Protein AF-A0A1Y3SCL6-F1 (afdb_monomer)

pLDDT: mean 84.51, std 17.5, range [39.16, 98.56]

Radius of gyration: 16.39 Å; Cα contacts (8 Å, |Δi|>4): 172; chains: 1; bounding box: 39×43×46 Å

Structure (mmCIF, N/CA/C/O backbone):
data_AF-A0A1Y3SCL6-F1
#
_entry.id   AF-A0A1Y3SCL6-F1
#
loop_
_atom_site.group_PDB
_atom_site.id
_atom_site.type_symbol
_atom_site.label_atom_id
_atom_site.label_alt_id
_atom_site.label_comp_id
_atom_site.label_asym_id
_atom_site.label_entity_id
_atom_site.label_seq_id
_atom_site.pdbx_PDB_ins_code
_atom_site.Cartn_x
_atom_site.Cartn_y
_atom_site.Cartn_z
_atom_site.occupancy
_atom_site.B_iso_or_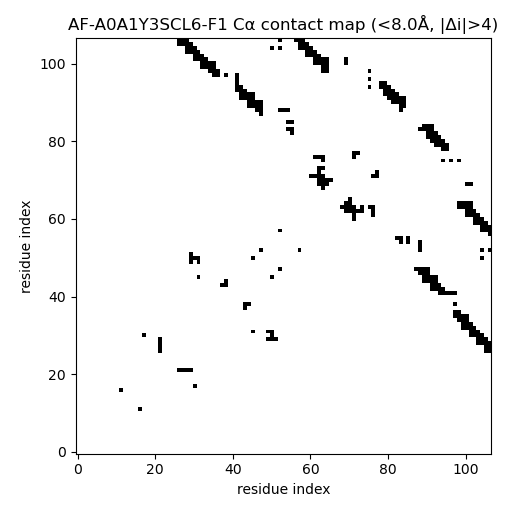equiv
_atom_site.auth_seq_id
_atom_site.auth_comp_id
_atom_site.aut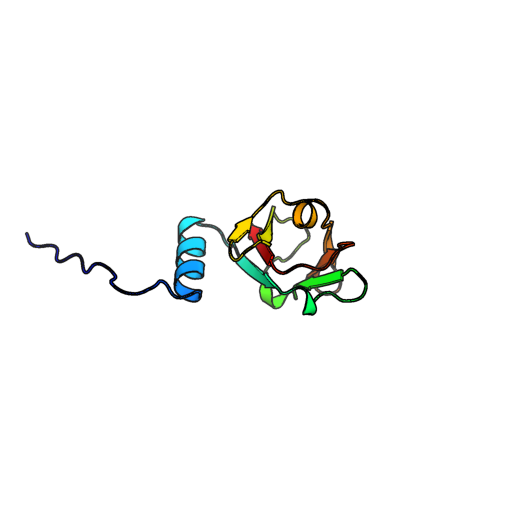h_asym_id
_atom_site.auth_atom_id
_atom_site.pdbx_PDB_model_num
ATOM 1 N N . MET A 1 1 ? -26.251 -30.000 -29.410 1.00 45.75 1 MET A N 1
ATOM 2 C CA . MET A 1 1 ? -25.114 -29.386 -28.698 1.00 45.75 1 MET A CA 1
ATOM 3 C C . MET A 1 1 ? -24.655 -28.225 -29.549 1.00 45.75 1 MET A C 1
ATOM 5 O O . MET A 1 1 ? -24.379 -28.468 -30.710 1.00 45.75 1 MET A O 1
ATOM 9 N N . ASN A 1 2 ? -24.686 -27.004 -29.025 1.00 39.16 2 ASN A N 1
ATOM 10 C CA . ASN A 1 2 ? -23.946 -25.863 -29.561 1.00 39.16 2 ASN A CA 1
ATOM 11 C C . ASN A 1 2 ? -23.826 -24.861 -28.411 1.00 39.16 2 ASN A C 1
ATOM 13 O O . ASN A 1 2 ? -24.757 -24.112 -28.131 1.00 39.16 2 ASN A O 1
ATOM 17 N N . GLU A 1 3 ? -22.708 -24.938 -27.697 1.00 46.09 3 GLU A N 1
ATOM 18 C CA . GLU A 1 3 ? -22.276 -23.911 -26.756 1.00 46.09 3 GLU A CA 1
ATOM 19 C C . GLU A 1 3 ? -21.632 -22.792 -27.578 1.00 46.09 3 GLU A C 1
ATOM 21 O O . GLU A 1 3 ? -20.510 -22.922 -28.064 1.00 46.09 3 GLU A O 1
ATOM 26 N N . THR A 1 4 ? -22.354 -21.693 -27.785 1.00 46.72 4 THR A N 1
ATOM 27 C CA . THR A 1 4 ? -21.747 -20.438 -28.234 1.00 46.72 4 THR A CA 1
ATOM 28 C C . THR A 1 4 ? -21.100 -19.785 -27.020 1.00 46.72 4 THR A C 1
ATOM 30 O O . THR A 1 4 ? -21.726 -18.990 -26.321 1.00 46.72 4 THR A O 1
ATOM 33 N N . GLY A 1 5 ? -19.859 -20.172 -26.727 1.00 45.53 5 GLY A N 1
ATOM 34 C CA . GLY A 1 5 ? -19.014 -19.422 -25.807 1.00 45.53 5 GLY A CA 1
ATOM 35 C C . GLY A 1 5 ? -18.691 -18.071 -26.436 1.00 45.53 5 GLY A C 1
ATOM 36 O O . GLY A 1 5 ? -17.831 -17.988 -27.311 1.00 45.53 5 GLY A O 1
ATOM 37 N N . GLU A 1 6 ? -19.406 -17.023 -26.032 1.00 50.03 6 GLU A N 1
ATOM 38 C CA . GLU A 1 6 ? -19.064 -15.652 -26.402 1.00 50.03 6 GLU A CA 1
ATOM 39 C C . GLU A 1 6 ? -17.731 -15.282 -25.740 1.00 50.03 6 GLU A C 1
ATOM 41 O O . GLU A 1 6 ? -17.648 -15.007 -24.543 1.00 50.03 6 GLU A O 1
ATOM 46 N N . GLY A 1 7 ? -16.653 -15.340 -26.520 1.00 49.09 7 GLY A N 1
ATOM 47 C CA . GLY A 1 7 ? -15.347 -14.846 -26.103 1.00 49.09 7 GLY A CA 1
ATOM 48 C C . GLY A 1 7 ? -15.369 -13.324 -25.948 1.00 49.09 7 GLY A C 1
ATOM 49 O O . GLY A 1 7 ? -15.840 -12.604 -26.828 1.00 49.09 7 GLY A O 1
ATOM 50 N N . TYR A 1 8 ? -14.837 -12.828 -24.830 1.00 54.91 8 TYR A N 1
ATOM 51 C CA . TYR A 1 8 ? -14.635 -11.399 -24.587 1.00 54.91 8 TYR A CA 1
ATOM 52 C C . TYR A 1 8 ? -13.612 -10.818 -25.587 1.00 54.91 8 TYR A C 1
ATOM 54 O O . TYR A 1 8 ? -12.446 -11.198 -25.562 1.00 54.91 8 TYR A O 1
ATOM 62 N N . ASN A 1 9 ? -14.033 -9.861 -26.425 1.00 55.41 9 ASN A N 1
ATOM 63 C CA . ASN A 1 9 ? -13.198 -9.165 -27.427 1.00 55.41 9 ASN A CA 1
ATOM 64 C C . ASN A 1 9 ? -12.815 -7.720 -27.023 1.00 55.41 9 ASN A C 1
ATOM 66 O O . ASN A 1 9 ? -12.481 -6.897 -27.875 1.00 55.41 9 ASN A O 1
ATOM 70 N N . GLY A 1 10 ? -12.890 -7.380 -25.733 1.00 56.44 10 GLY A N 1
ATOM 71 C CA . GLY A 1 10 ? -12.544 -6.052 -25.210 1.00 56.44 10 GLY A CA 1
ATOM 72 C C . GLY A 1 10 ? -11.242 -6.055 -24.408 1.00 56.44 10 GLY A C 1
ATOM 73 O O . GLY A 1 10 ? -10.890 -7.063 -23.801 1.00 56.44 10 GLY A O 1
ATOM 74 N N . ALA A 1 11 ? -10.540 -4.917 -24.364 1.00 57.56 11 ALA A N 1
ATOM 75 C CA . ALA A 1 11 ? -9.487 -4.709 -23.373 1.00 57.56 11 ALA A CA 1
ATOM 76 C C . ALA A 1 11 ? -10.112 -4.782 -21.972 1.00 57.56 11 ALA A C 1
ATOM 78 O O . ALA A 1 11 ? -11.108 -4.106 -21.710 1.00 57.56 11 ALA A O 1
ATOM 79 N N . PHE A 1 12 ? -9.548 -5.608 -21.089 1.00 57.00 12 PHE A N 1
ATOM 80 C CA . PHE A 1 12 ? -10.015 -5.699 -19.710 1.00 57.00 12 PHE A CA 1
ATOM 81 C C . PHE A 1 12 ? -9.942 -4.319 -19.055 1.00 57.00 12 PHE A C 1
ATOM 83 O O . PHE A 1 12 ? -8.884 -3.689 -19.012 1.00 57.00 12 PHE A O 1
ATOM 90 N N . THR A 1 13 ? -11.077 -3.837 -18.561 1.00 61.31 13 THR A N 1
ATOM 91 C CA . THR A 1 13 ? -11.109 -2.610 -17.765 1.00 61.31 13 THR A CA 1
ATOM 92 C C . THR A 1 13 ? -10.501 -2.882 -16.388 1.00 61.31 13 THR A C 1
ATOM 94 O O . THR A 1 13 ? -10.571 -4.007 -15.893 1.00 61.31 13 THR A O 1
ATOM 97 N N . GLY A 1 14 ? -9.927 -1.859 -15.744 1.00 61.19 14 GLY A N 1
ATOM 98 C CA . GLY A 1 14 ? -9.400 -1.974 -14.374 1.00 61.19 14 GLY A CA 1
ATOM 99 C C . GLY A 1 14 ? -10.370 -2.672 -13.402 1.00 61.19 14 GLY A C 1
ATOM 100 O O . GLY A 1 14 ? -9.976 -3.660 -12.790 1.00 61.19 14 GLY A O 1
ATOM 101 N N . PRO A 1 15 ? -11.663 -2.290 -13.364 1.00 67.69 15 PRO A N 1
ATOM 102 C CA . PRO A 1 15 ? -12.661 -2.958 -12.525 1.00 67.69 15 PRO A CA 1
ATOM 103 C C . PRO A 1 15 ? -12.880 -4.447 -12.837 1.00 67.69 15 PRO A C 1
ATOM 105 O O . PRO A 1 15 ? -13.116 -5.235 -11.927 1.00 67.69 15 PRO A O 1
ATOM 108 N N . GLN A 1 16 ? -12.786 -4.858 -14.108 1.00 65.31 16 GLN A N 1
ATOM 109 C CA . GLN A 1 16 ? -12.916 -6.269 -14.499 1.00 65.31 16 GLN A CA 1
ATOM 110 C C . GLN A 1 16 ? -11.698 -7.094 -14.074 1.00 65.31 16 GLN A C 1
ATOM 112 O O . GLN A 1 16 ? -11.841 -8.269 -13.741 1.00 65.31 16 GLN A O 1
ATOM 117 N N . ILE A 1 17 ? -10.509 -6.487 -14.064 1.00 61.84 17 ILE A N 1
ATOM 118 C CA . ILE A 1 17 ? -9.290 -7.111 -13.540 1.00 61.84 17 ILE A CA 1
ATOM 119 C C . ILE A 1 17 ? -9.404 -7.258 -12.020 1.00 61.84 17 ILE A C 1
ATOM 121 O O . ILE A 1 17 ? -9.131 -8.336 -11.498 1.00 61.84 17 ILE A O 1
ATOM 125 N N . ASP A 1 18 ? -9.878 -6.224 -11.324 1.00 61.28 18 ASP A N 1
ATOM 126 C CA . ASP A 1 18 ? -10.068 -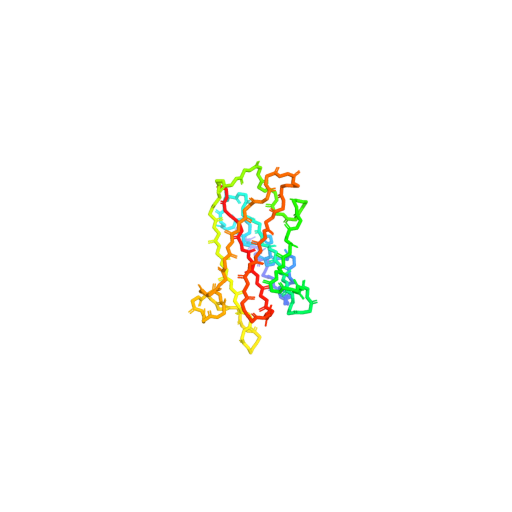6.247 -9.871 1.00 61.28 18 ASP A CA 1
ATOM 127 C C . ASP A 1 18 ? -11.117 -7.288 -9.444 1.00 61.28 18 ASP A C 1
ATOM 129 O O . ASP A 1 18 ? -10.885 -8.052 -8.506 1.00 61.28 18 ASP A O 1
ATOM 133 N N . GLU A 1 19 ? -12.240 -7.392 -10.167 1.00 63.44 19 GLU A N 1
ATOM 134 C CA . GLU A 1 19 ? -13.267 -8.414 -9.928 1.00 63.44 19 GLU A CA 1
ATOM 135 C C . GLU A 1 19 ? -12.745 -9.829 -10.221 1.00 63.44 19 GLU A C 1
ATOM 137 O O . GLU A 1 19 ? -12.993 -10.756 -9.446 1.00 63.44 19 GLU A O 1
ATOM 142 N N . ALA A 1 20 ? -12.003 -10.012 -11.317 1.00 61.94 20 ALA A N 1
ATOM 143 C CA . ALA A 1 20 ? -11.420 -11.302 -11.671 1.00 61.94 20 ALA A CA 1
ATOM 144 C C . ALA A 1 20 ? -10.356 -11.748 -10.658 1.00 61.94 20 ALA A C 1
ATOM 146 O O . ALA A 1 20 ? -10.331 -12.920 -10.287 1.00 61.94 20 ALA A O 1
ATOM 147 N N . ILE A 1 21 ? -9.525 -10.827 -10.160 1.00 59.91 21 ILE A N 1
ATOM 148 C CA . ILE A 1 21 ? -8.570 -11.094 -9.077 1.00 59.91 21 ILE A CA 1
ATOM 149 C C . ILE A 1 21 ? -9.322 -11.437 -7.786 1.00 59.91 21 ILE A C 1
ATOM 151 O O . ILE A 1 21 ? -9.007 -12.444 -7.157 1.00 59.91 21 ILE A O 1
ATOM 155 N N . GLY A 1 22 ? -10.351 -10.665 -7.423 1.00 57.94 22 GLY A N 1
ATOM 156 C CA . GLY A 1 22 ? -11.170 -10.927 -6.237 1.00 57.94 22 GLY A CA 1
ATOM 157 C C . GLY A 1 22 ? -11.841 -12.304 -6.270 1.00 57.94 22 GLY A C 1
ATOM 158 O O . GLY A 1 22 ? -11.809 -13.037 -5.285 1.00 57.94 22 GLY A O 1
ATOM 159 N N . LYS A 1 23 ? -12.381 -12.711 -7.427 1.00 57.41 23 LYS A N 1
ATOM 160 C CA . LYS A 1 23 ? -12.968 -14.049 -7.616 1.00 57.41 23 LYS A CA 1
ATOM 161 C C . LYS A 1 23 ? -11.920 -15.162 -7.646 1.00 57.41 23 LYS A C 1
ATOM 163 O O . LYS A 1 23 ? -12.165 -16.223 -7.081 1.00 57.41 23 LYS A O 1
ATOM 168 N N . ALA A 1 24 ? -10.769 -14.942 -8.284 1.00 57.78 24 ALA A N 1
ATOM 169 C CA . ALA A 1 24 ? -9.711 -15.948 -8.406 1.00 57.78 24 ALA A CA 1
ATOM 170 C C . ALA A 1 24 ? -8.983 -16.222 -7.080 1.00 57.78 24 ALA A C 1
ATOM 172 O O . ALA A 1 24 ? -8.524 -17.340 -6.861 1.00 57.78 24 ALA A O 1
ATOM 173 N N . LEU A 1 25 ? -8.887 -15.225 -6.194 1.00 59.19 25 LEU A N 1
ATOM 174 C CA . LEU A 1 25 ? -8.262 -15.381 -4.878 1.00 59.19 25 LEU A CA 1
ATOM 175 C C . LEU A 1 25 ? -9.203 -15.984 -3.824 1.00 59.19 25 LEU A C 1
ATOM 177 O O . LEU A 1 25 ? -8.728 -16.393 -2.769 1.00 59.19 25 LEU A O 1
ATOM 181 N N . GLY A 1 26 ? -10.513 -16.059 -4.090 1.00 52.66 26 GLY A N 1
ATOM 182 C CA . GLY A 1 26 ? -11.500 -16.721 -3.226 1.00 52.66 26 GLY A CA 1
ATOM 183 C C . GLY A 1 26 ? -11.656 -16.146 -1.809 1.00 52.66 26 GLY A C 1
ATOM 184 O O . GLY A 1 26 ? -12.452 -16.667 -1.033 1.00 52.66 26 GLY A O 1
ATOM 185 N N . SER A 1 27 ? -10.927 -15.089 -1.455 1.00 55.00 27 SER A N 1
ATOM 186 C CA . SER A 1 27 ? -10.895 -14.482 -0.125 1.00 55.00 27 SER A CA 1
ATOM 187 C C . SER A 1 27 ? -11.280 -13.010 -0.213 1.00 55.00 27 SER A C 1
ATOM 189 O O . SER A 1 27 ? -11.319 -12.437 -1.300 1.00 55.00 27 SER A O 1
ATOM 191 N N . GLY A 1 28 ? -11.566 -12.372 0.920 1.00 69.31 28 GLY A N 1
ATOM 192 C CA . GLY A 1 28 ? -11.845 -10.938 1.030 1.00 69.31 28 GLY A CA 1
ATOM 193 C C . GLY A 1 28 ? -10.661 -10.031 0.669 1.00 69.31 28 GLY A C 1
ATOM 194 O O . GLY A 1 28 ? -10.484 -8.989 1.298 1.00 69.31 28 GLY A O 1
ATOM 195 N N . ALA A 1 29 ? -9.845 -10.418 -0.315 1.00 82.81 29 ALA A N 1
ATOM 196 C CA . ALA A 1 29 ? -8.692 -9.683 -0.765 1.00 82.81 29 ALA A CA 1
ATOM 197 C C . ALA A 1 29 ? -9.106 -8.370 -1.425 1.00 82.81 29 ALA A C 1
ATOM 199 O O . ALA A 1 29 ? -9.977 -8.322 -2.296 1.00 82.81 29 ALA A O 1
ATOM 200 N N . ARG A 1 30 ? -8.465 -7.286 -0.998 1.00 88.19 30 ARG A N 1
ATOM 201 C CA . ARG A 1 30 ? -8.750 -5.929 -1.470 1.00 88.19 30 ARG A CA 1
ATOM 202 C C . ARG A 1 30 ? -7.458 -5.282 -1.910 1.00 88.19 30 ARG A C 1
ATOM 204 O O . ARG A 1 30 ? -6.501 -5.249 -1.144 1.00 88.19 30 ARG A O 1
ATOM 211 N N . THR A 1 31 ? -7.432 -4.771 -3.134 1.00 92.94 31 THR A N 1
ATOM 212 C CA . THR A 1 31 ? -6.271 -4.057 -3.665 1.00 92.94 31 THR A CA 1
ATOM 213 C C . THR A 1 31 ? -6.545 -2.565 -3.670 1.00 92.94 31 THR A C 1
ATOM 215 O O . THR A 1 31 ? -7.569 -2.121 -4.179 1.00 92.94 31 THR A O 1
ATOM 218 N N . VAL A 1 32 ? -5.610 -1.791 -3.127 1.00 95.12 32 VAL A N 1
ATOM 219 C CA . VAL A 1 32 ? 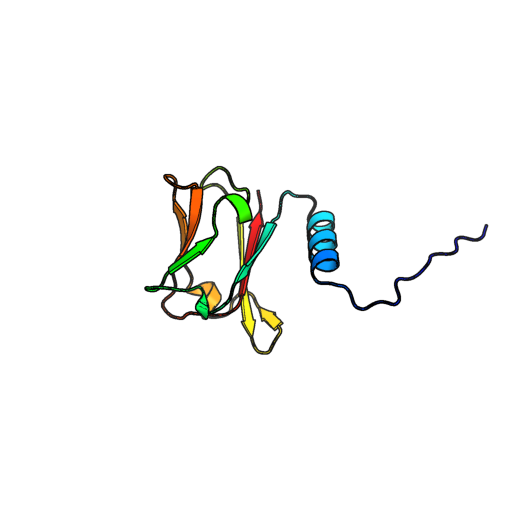-5.625 -0.331 -3.189 1.00 95.12 32 VAL A CA 1
ATOM 220 C C . VAL A 1 32 ? -4.405 0.126 -3.970 1.00 95.12 32 VAL A C 1
ATOM 222 O O . VAL A 1 32 ? -3.273 -0.177 -3.590 1.00 95.12 32 VAL A O 1
ATOM 225 N N . SER A 1 33 ? -4.643 0.847 -5.064 1.00 96.94 33 SER A N 1
ATOM 226 C CA . SER A 1 33 ? -3.590 1.515 -5.832 1.00 96.94 33 SER A CA 1
ATOM 227 C C . SER A 1 33 ? -3.303 2.897 -5.255 1.00 96.94 33 SER A C 1
ATOM 229 O O . SER A 1 33 ? -4.209 3.561 -4.751 1.00 96.94 33 SER A O 1
ATOM 231 N N . PHE A 1 34 ? -2.055 3.336 -5.355 1.00 97.19 34 PHE A N 1
ATOM 232 C CA . PHE A 1 34 ? -1.612 4.638 -4.881 1.00 97.19 34 PHE A CA 1
ATOM 233 C C . PHE A 1 34 ? -0.535 5.247 -5.780 1.00 97.19 34 PHE A C 1
ATOM 235 O O . PHE A 1 34 ? 0.140 4.548 -6.538 1.00 97.19 34 PHE A O 1
ATOM 242 N N . THR A 1 35 ? -0.357 6.560 -5.675 1.00 97.50 35 THR A N 1
ATOM 243 C CA . THR A 1 35 ? 0.674 7.322 -6.385 1.00 97.50 35 THR A CA 1
ATOM 244 C C . THR A 1 35 ? 1.679 7.928 -5.413 1.00 97.50 35 THR A C 1
ATOM 246 O O . THR A 1 35 ? 1.369 8.239 -4.265 1.00 97.50 35 THR A O 1
ATOM 249 N N . SER A 1 36 ? 2.888 8.173 -5.904 1.00 96.56 36 SER A N 1
ATOM 250 C CA . SER A 1 36 ? 3.977 8.886 -5.233 1.00 96.56 36 SER A CA 1
ATOM 251 C C . SER A 1 36 ? 3.535 10.234 -4.648 1.00 96.56 36 SER A C 1
ATOM 253 O O . SER A 1 36 ? 3.996 10.619 -3.578 1.00 96.56 36 SER A O 1
ATOM 255 N N . SER A 1 37 ? 2.582 10.920 -5.284 1.00 96.31 37 SER A N 1
ATOM 256 C CA . SER A 1 37 ? 2.012 12.188 -4.805 1.00 96.31 37 SER A CA 1
ATOM 257 C C . SER A 1 37 ? 1.128 12.078 -3.555 1.00 96.31 37 SER A C 1
ATOM 259 O O . SER A 1 37 ? 0.854 13.096 -2.926 1.00 96.31 37 SER A O 1
ATOM 261 N N . GLN A 1 38 ? 0.662 10.879 -3.194 1.00 97.38 38 GLN A N 1
ATOM 262 C CA . GLN A 1 38 ? -0.144 10.653 -1.988 1.00 97.38 38 GLN A CA 1
ATOM 263 C C . GLN A 1 38 ? 0.714 10.449 -0.731 1.00 97.38 38 GLN A C 1
ATOM 265 O O . GLN A 1 38 ? 0.181 10.447 0.379 1.00 97.38 38 GLN A O 1
ATOM 270 N N . TRP A 1 39 ? 2.029 10.280 -0.888 1.00 97.69 39 TRP A N 1
ATOM 271 C CA . TRP A 1 39 ? 2.961 10.212 0.231 1.00 97.69 39 TRP A CA 1
ATOM 272 C C . TRP A 1 39 ? 3.206 11.614 0.797 1.00 97.69 39 TRP A C 1
ATOM 274 O O . TRP A 1 39 ? 3.419 12.573 0.058 1.00 97.69 39 TRP A O 1
ATOM 284 N N . SER A 1 40 ? 3.229 11.731 2.121 1.00 97.31 40 SER A N 1
ATOM 285 C CA . SER A 1 40 ? 3.525 12.972 2.832 1.00 97.31 40 SER A CA 1
ATOM 286 C C . SER A 1 40 ? 4.320 12.672 4.097 1.00 97.31 40 SER A C 1
ATOM 288 O O . SER A 1 40 ? 3.936 11.817 4.892 1.00 97.31 40 SER A O 1
ATOM 290 N N . GLY A 1 41 ? 5.447 13.365 4.288 1.00 95.69 41 GLY A N 1
ATOM 291 C CA . GLY A 1 41 ? 6.297 13.187 5.471 1.00 95.69 41 GLY A CA 1
ATOM 292 C C . GLY A 1 41 ? 6.832 11.760 5.651 1.00 95.69 41 GLY A C 1
ATOM 293 O O . GLY A 1 41 ? 6.960 11.307 6.783 1.00 95.69 41 GLY A O 1
ATOM 294 N N . GLY A 1 42 ? 7.087 11.038 4.552 1.00 95.69 42 GLY A N 1
ATOM 295 C CA . GLY A 1 42 ? 7.547 9.641 4.583 1.00 95.69 42 GLY A CA 1
ATOM 296 C C . GLY A 1 42 ? 6.446 8.610 4.858 1.00 95.69 42 GLY A C 1
ATOM 297 O O . GLY A 1 42 ? 6.750 7.434 5.051 1.00 95.69 42 GLY A O 1
ATOM 298 N N . ALA A 1 43 ? 5.175 9.023 4.870 1.00 97.94 43 ALA A N 1
ATOM 299 C CA . ALA A 1 43 ? 4.045 8.140 5.127 1.00 97.94 43 ALA A CA 1
ATOM 300 C C . ALA A 1 43 ? 2.939 8.269 4.072 1.00 97.94 43 ALA A C 1
ATOM 302 O O . ALA A 1 43 ? 2.708 9.341 3.513 1.00 97.94 43 ALA A O 1
ATOM 303 N N . LEU A 1 44 ? 2.207 7.182 3.852 1.00 98.38 44 LEU A N 1
ATOM 304 C CA . LEU A 1 44 ? 0.968 7.146 3.083 1.00 98.38 44 LEU A CA 1
ATOM 305 C C . LEU A 1 44 ? -0.104 6.436 3.911 1.00 98.38 44 LEU A C 1
ATOM 307 O O . LEU A 1 44 ? 0.153 5.389 4.499 1.00 98.38 44 LEU A O 1
ATOM 311 N N . ARG A 1 45 ? -1.313 7.000 3.966 1.00 98.19 45 ARG A N 1
ATOM 312 C CA . ARG A 1 45 ? -2.443 6.418 4.704 1.00 98.19 45 ARG A CA 1
ATOM 313 C C . ARG A 1 45 ? -3.448 5.781 3.754 1.00 98.19 45 ARG A C 1
ATOM 315 O O . ARG A 1 45 ? -4.032 6.464 2.916 1.00 98.19 45 ARG A O 1
ATOM 322 N N . ILE A 1 46 ? -3.683 4.487 3.929 1.00 97.50 46 ILE A N 1
ATOM 323 C CA . ILE A 1 46 ? -4.786 3.758 3.311 1.00 97.50 46 ILE A CA 1
ATOM 324 C C . ILE A 1 46 ? -5.943 3.765 4.305 1.00 97.50 46 ILE A C 1
ATOM 326 O O . ILE A 1 46 ? -5.873 3.121 5.348 1.00 97.50 46 ILE A O 1
ATOM 330 N N . GLN A 1 47 ? -6.996 4.516 3.987 1.00 95.62 47 GLN A N 1
ATOM 331 C CA . GLN A 1 47 ? -8.133 4.682 4.892 1.00 95.62 47 GLN A CA 1
ATOM 332 C C . GLN A 1 47 ? -8.866 3.360 5.147 1.00 95.62 47 GLN A C 1
ATOM 334 O O . GLN A 1 47 ? -9.036 2.574 4.209 1.00 95.62 47 GLN A O 1
ATOM 339 N N . ALA A 1 48 ? -9.388 3.172 6.364 1.00 93.38 48 ALA A N 1
ATOM 340 C CA . ALA A 1 48 ? -10.164 1.988 6.771 1.00 93.38 48 ALA A CA 1
ATOM 341 C C . ALA A 1 48 ? -11.230 1.558 5.740 1.00 93.38 48 ALA A C 1
ATOM 343 O O . ALA A 1 48 ? -11.367 0.379 5.395 1.00 93.38 48 ALA A O 1
ATOM 344 N N . ALA A 1 49 ? -1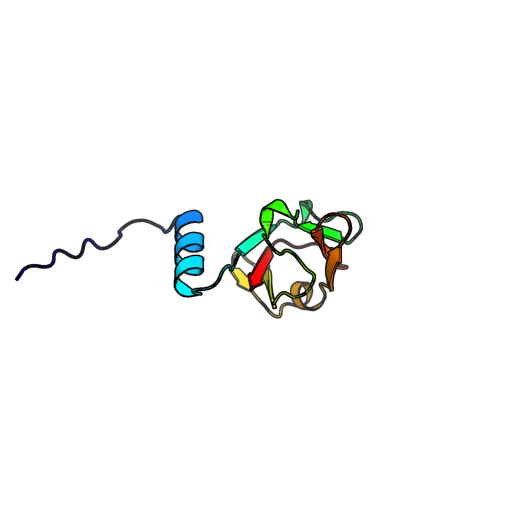1.939 2.542 5.174 1.00 90.25 49 ALA A N 1
ATOM 345 C CA . ALA A 1 49 ? -12.986 2.341 4.170 1.00 90.25 49 ALA A CA 1
ATOM 346 C C . ALA A 1 49 ? -12.497 1.664 2.871 1.00 90.25 49 ALA A C 1
ATOM 348 O O . ALA A 1 49 ? -13.300 1.074 2.149 1.00 90.25 49 ALA A O 1
ATOM 349 N N . ASN A 1 50 ? -11.193 1.718 2.583 1.00 88.81 50 ASN A N 1
ATOM 350 C CA . ASN A 1 50 ? -10.614 1.266 1.319 1.00 88.81 50 ASN A CA 1
ATOM 351 C C . ASN A 1 50 ? -10.015 -0.146 1.395 1.00 88.81 50 ASN A C 1
ATOM 353 O O . ASN A 1 50 ? -9.862 -0.785 0.356 1.00 88.81 50 ASN A O 1
ATOM 357 N N . HIS A 1 51 ? -9.697 -0.656 2.590 1.00 89.50 51 HIS A N 1
ATOM 358 C CA . HIS A 1 51 ? -9.043 -1.963 2.742 1.00 89.50 51 HIS A CA 1
ATOM 359 C C . HIS A 1 51 ? -9.857 -3.002 3.519 1.00 89.50 51 HIS A C 1
ATOM 361 O O . HIS A 1 51 ? -9.569 -4.187 3.397 1.00 89.50 51 HIS A O 1
ATOM 367 N N . GLY A 1 52 ? -10.881 -2.603 4.283 1.00 85.56 52 GLY A N 1
ATOM 368 C CA . GLY A 1 52 ? -11.834 -3.532 4.908 1.00 85.56 52 GLY A CA 1
ATOM 369 C C . GLY A 1 52 ? -11.262 -4.465 5.985 1.00 85.56 52 GLY A C 1
ATOM 370 O O . GLY A 1 52 ? -11.935 -5.423 6.356 1.00 85.56 52 GLY A O 1
ATOM 371 N N . MET A 1 53 ? -10.048 -4.205 6.479 1.00 88.19 53 MET A N 1
ATOM 372 C CA . MET A 1 53 ? -9.457 -4.949 7.602 1.00 88.19 53 MET A CA 1
ATOM 373 C C . MET A 1 53 ? -10.006 -4.389 8.916 1.00 88.19 53 MET A C 1
ATOM 375 O O . MET A 1 53 ? -10.204 -3.182 9.030 1.00 88.19 53 MET A O 1
ATOM 379 N N . GLN A 1 54 ? -10.263 -5.262 9.892 1.00 88.12 54 GLN A N 1
ATOM 380 C CA . GLN A 1 54 ? -10.864 -4.892 11.184 1.00 88.12 54 GLN A CA 1
ATOM 381 C C . GLN A 1 54 ? -9.863 -4.913 12.350 1.00 88.12 54 GLN A C 1
ATOM 383 O O . GLN A 1 54 ? -10.172 -4.434 13.440 1.00 88.12 54 GLN A O 1
ATOM 388 N N . SER A 1 55 ? -8.676 -5.477 12.131 1.00 91.12 55 SER A N 1
ATOM 389 C CA . SER A 1 55 ? -7.587 -5.573 13.100 1.00 91.12 55 SER A CA 1
ATOM 390 C C . SER A 1 55 ? -6.234 -5.512 12.387 1.00 91.12 55 SER A C 1
ATOM 392 O O . SER A 1 55 ? -6.166 -5.447 11.160 1.00 91.12 55 SER A O 1
ATOM 394 N N . ASP A 1 56 ? -5.155 -5.565 13.165 1.00 91.62 56 ASP A N 1
ATOM 395 C CA . ASP A 1 56 ? -3.768 -5.669 12.698 1.00 91.62 56 ASP A CA 1
ATOM 396 C C . ASP A 1 56 ? -3.386 -7.074 12.195 1.00 91.62 56 ASP A C 1
ATOM 398 O O . ASP A 1 56 ? -2.269 -7.296 11.730 1.00 91.62 56 ASP A O 1
ATOM 402 N N . THR A 1 57 ? -4.311 -8.031 12.271 1.00 91.75 57 THR A N 1
ATOM 403 C CA . THR A 1 57 ? -4.097 -9.406 11.825 1.00 91.75 57 THR A CA 1
ATOM 404 C C . THR A 1 57 ? -4.539 -9.540 10.371 1.00 91.75 57 THR A C 1
ATOM 406 O O . THR A 1 57 ? -5.673 -9.918 10.090 1.00 91.75 57 THR A O 1
ATOM 409 N N . PHE A 1 58 ? -3.642 -9.214 9.441 1.00 91.19 58 PHE A N 1
ATOM 410 C CA . PHE A 1 58 ? -3.869 -9.390 8.007 1.00 91.19 58 PHE A CA 1
ATOM 411 C C . PHE A 1 58 ? -2.583 -9.752 7.263 1.00 91.19 58 PHE A C 1
ATOM 413 O O . PHE A 1 58 ? -1.479 -9.349 7.630 1.00 91.19 58 PHE A O 1
ATOM 420 N N . GLY A 1 59 ? -2.736 -10.497 6.171 1.00 92.31 59 GLY A N 1
ATOM 421 C CA . GLY A 1 59 ? -1.694 -10.650 5.164 1.00 92.31 59 GLY A CA 1
ATOM 422 C C . GLY A 1 59 ? -1.706 -9.475 4.190 1.00 92.31 59 GLY A C 1
ATOM 423 O O . GLY A 1 59 ? -2.748 -8.868 3.937 1.00 92.31 59 GLY A O 1
ATOM 424 N N . PHE A 1 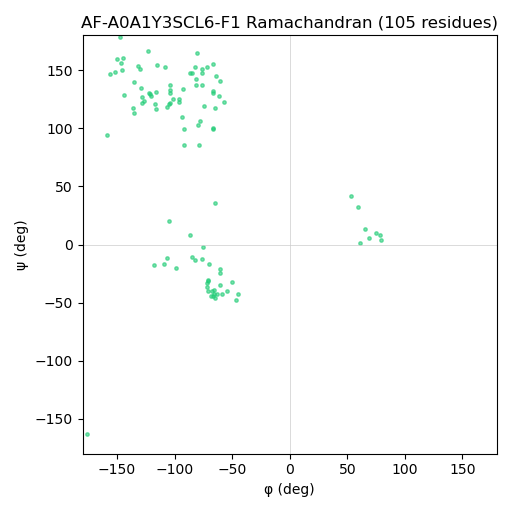60 ? -0.556 -9.160 3.600 1.00 95.06 60 PHE A N 1
ATOM 425 C CA . PHE A 1 60 ? -0.496 -8.177 2.525 1.00 95.06 60 PHE A CA 1
ATOM 426 C C . PHE A 1 60 ? 0.579 -8.498 1.489 1.00 95.06 60 PHE A C 1
ATOM 428 O O . PHE A 1 60 ? 1.579 -9.158 1.771 1.00 95.06 60 PHE A O 1
ATOM 435 N N . VAL A 1 61 ? 0.381 -7.980 0.280 1.00 96.00 61 VAL A N 1
ATOM 436 C CA . VAL A 1 61 ? 1.380 -7.963 -0.789 1.00 96.00 61 VAL A CA 1
ATOM 437 C C . VAL A 1 61 ? 1.534 -6.536 -1.288 1.00 96.00 61 VAL A C 1
ATOM 439 O O . VAL A 1 61 ? 0.569 -5.927 -1.745 1.00 96.00 61 VAL A O 1
ATOM 442 N N . LEU A 1 62 ? 2.759 -6.018 -1.244 1.00 97.19 62 LEU A N 1
ATOM 443 C CA . LEU A 1 62 ? 3.090 -4.683 -1.727 1.00 97.19 62 LEU A CA 1
ATOM 444 C C . LEU A 1 62 ? 3.803 -4.754 -3.080 1.00 97.19 62 LEU A C 1
ATOM 446 O O . LEU A 1 62 ? 4.679 -5.598 -3.300 1.00 97.19 62 LEU A O 1
ATOM 450 N N . ARG A 1 63 ? 3.422 -3.871 -4.006 1.00 97.62 63 ARG A N 1
ATOM 451 C CA . ARG A 1 63 ? 3.992 -3.807 -5.357 1.00 97.62 63 ARG A CA 1
ATOM 452 C C . ARG A 1 63 ? 4.280 -2.362 -5.743 1.00 97.62 63 ARG A C 1
ATOM 454 O O . ARG A 1 63 ? 3.481 -1.470 -5.481 1.00 97.62 63 ARG A O 1
ATOM 461 N N . HIS A 1 64 ? 5.408 -2.165 -6.409 1.00 97.62 64 HIS A N 1
ATOM 462 C CA . HIS A 1 64 ? 5.856 -0.892 -6.968 1.00 97.62 64 HIS A CA 1
ATOM 463 C C . HIS A 1 64 ? 5.641 -0.908 -8.484 1.00 97.62 64 HIS A C 1
ATOM 465 O O . HIS A 1 64 ? 5.995 -1.883 -9.152 1.00 97.62 64 HIS A O 1
ATOM 471 N N . LEU A 1 65 ? 5.060 0.156 -9.030 1.00 96.19 65 LEU A N 1
ATOM 472 C CA . LEU A 1 65 ? 4.891 0.371 -10.460 1.00 96.19 65 LEU A CA 1
ATOM 473 C C . LEU A 1 65 ? 6.211 0.840 -11.086 1.00 96.19 65 LEU A C 1
ATOM 475 O O . LEU A 1 65 ? 6.612 1.990 -10.945 1.00 96.19 65 LEU A O 1
ATOM 479 N N . VAL A 1 66 ? 6.877 -0.047 -11.822 1.00 93.75 66 VAL A N 1
ATOM 480 C CA . VAL A 1 66 ? 8.135 0.249 -12.520 1.00 93.75 66 VAL A CA 1
ATOM 481 C C . VAL A 1 66 ? 7.908 0.116 -14.016 1.00 93.75 66 VAL A C 1
ATOM 483 O O . VAL A 1 66 ? 7.606 -0.975 -14.502 1.00 93.75 66 VAL A O 1
ATOM 486 N N . SER A 1 67 ? 8.058 1.222 -14.748 1.00 93.38 67 SER A N 1
ATOM 487 C CA . SER A 1 67 ? 7.866 1.264 -16.207 1.00 93.38 67 SER A CA 1
ATOM 488 C C . SER A 1 67 ? 6.503 0.702 -16.644 1.00 93.38 67 SER A C 1
ATOM 490 O O . SER A 1 67 ? 6.418 -0.067 -17.597 1.00 93.38 67 SER A O 1
ATOM 492 N N . GLY A 1 68 ? 5.439 1.045 -15.909 1.00 90.12 68 GLY A N 1
ATOM 493 C CA . GLY A 1 68 ? 4.074 0.588 -16.191 1.00 90.12 68 GLY A CA 1
ATOM 494 C C . GLY A 1 68 ? 3.748 -0.836 -15.720 1.00 90.12 68 GLY A C 1
ATOM 495 O O . GLY A 1 68 ? 2.644 -1.307 -15.969 1.00 90.12 68 GLY A O 1
ATOM 496 N N . VAL A 1 69 ? 4.665 -1.523 -15.025 1.00 92.56 69 VAL A N 1
ATOM 497 C CA . VAL A 1 69 ? 4.458 -2.895 -14.531 1.00 92.56 69 VAL A CA 1
ATOM 498 C C . VAL A 1 69 ? 4.576 -2.955 -13.010 1.00 92.56 69 VAL A C 1
ATOM 500 O O . VAL A 1 69 ? 5.581 -2.528 -12.442 1.00 92.56 69 VAL A O 1
ATOM 503 N N . LEU A 1 70 ? 3.575 -3.535 -12.342 1.00 93.25 70 LEU A N 1
ATOM 504 C CA . LEU A 1 70 ? 3.597 -3.765 -10.896 1.00 93.25 70 LEU A CA 1
ATOM 505 C C . LEU A 1 70 ? 4.539 -4.920 -10.535 1.00 93.25 70 LEU A C 1
ATOM 507 O O . LEU A 1 70 ? 4.327 -6.069 -10.929 1.00 93.25 70 LEU A O 1
ATOM 511 N N . LYS A 1 71 ? 5.565 -4.621 -9.736 1.00 92.38 71 LYS A N 1
ATOM 512 C CA . LYS A 1 71 ? 6.588 -5.572 -9.290 1.00 92.38 71 LYS A CA 1
ATOM 513 C C . LYS A 1 71 ? 6.626 -5.656 -7.766 1.00 92.38 71 LYS A C 1
ATOM 515 O O . LYS A 1 71 ? 6.726 -4.637 -7.084 1.00 92.38 71 LYS A O 1
ATOM 520 N N . SER A 1 72 ? 6.579 -6.873 -7.232 1.00 92.62 72 SER A N 1
ATOM 521 C CA . SER A 1 72 ? 6.947 -7.153 -5.838 1.00 92.62 72 SER A CA 1
ATOM 522 C C . SER A 1 72 ? 8.473 -7.251 -5.706 1.00 92.62 72 SER A C 1
ATOM 524 O O . SER A 1 72 ? 9.182 -7.353 -6.708 1.00 92.62 72 SER A O 1
ATOM 526 N N . GLY A 1 73 ? 8.997 -7.185 -4.479 1.00 91.31 73 GLY A N 1
ATOM 527 C CA . GLY A 1 73 ? 10.427 -7.396 -4.210 1.00 91.31 73 GLY A CA 1
ATOM 528 C C . GLY A 1 73 ? 11.365 -6.298 -4.729 1.00 91.31 73 GLY A C 1
ATOM 529 O O . GLY A 1 73 ? 12.581 -6.441 -4.648 1.00 91.31 73 GLY A O 1
ATOM 530 N N . THR A 1 74 ? 10.831 -5.197 -5.265 1.00 95.44 74 THR A N 1
ATOM 531 C CA . THR A 1 74 ? 11.650 -4.014 -5.564 1.00 95.44 74 THR A CA 1
ATOM 532 C C . THR A 1 74 ? 12.156 -3.393 -4.267 1.00 95.44 74 THR A C 1
ATOM 534 O O . THR A 1 74 ? 11.517 -3.536 -3.226 1.00 95.44 74 THR A O 1
ATOM 537 N N . TRP A 1 75 ? 13.268 -2.658 -4.329 1.00 94.75 75 TRP A N 1
ATOM 538 C CA . TRP A 1 75 ? 13.832 -1.994 -3.151 1.00 94.75 75 TRP A CA 1
ATOM 539 C C . TRP A 1 75 ? 12.809 -1.085 -2.445 1.00 94.75 75 TRP A C 1
ATOM 541 O O . TRP A 1 75 ? 12.727 -1.117 -1.224 1.00 94.75 75 TRP A O 1
ATOM 551 N N . ALA A 1 76 ? 11.977 -0.355 -3.199 1.00 94.31 76 ALA A N 1
ATOM 552 C CA . ALA A 1 76 ? 10.965 0.539 -2.636 1.00 94.31 76 ALA A CA 1
ATOM 553 C C . ALA A 1 76 ? 9.867 -0.239 -1.891 1.00 94.31 76 ALA A C 1
ATOM 555 O O . ALA A 1 76 ? 9.522 0.095 -0.760 1.00 94.31 76 ALA A O 1
ATOM 556 N N . ALA A 1 77 ? 9.375 -1.335 -2.483 1.00 95.00 77 ALA A N 1
ATOM 557 C CA . ALA A 1 77 ? 8.377 -2.190 -1.843 1.00 95.00 77 ALA A CA 1
ATOM 558 C C . ALA A 1 77 ? 8.945 -2.924 -0.611 1.00 95.00 77 ALA A C 1
ATOM 560 O O . ALA A 1 77 ? 8.275 -3.020 0.409 1.00 95.00 77 ALA A O 1
ATOM 561 N N . MET A 1 78 ? 10.187 -3.414 -0.681 1.00 95.81 78 MET A N 1
ATOM 562 C CA . MET A 1 78 ? 10.853 -4.106 0.434 1.00 95.81 78 MET A CA 1
ATOM 563 C C . MET A 1 78 ? 11.230 -3.161 1.581 1.00 95.81 78 MET A C 1
ATOM 565 O O . MET A 1 78 ? 11.259 -3.580 2.732 1.00 95.81 78 MET A O 1
ATOM 569 N N . GLY A 1 79 ? 11.531 -1.899 1.266 1.00 96.25 79 GLY A N 1
ATOM 570 C CA . GLY A 1 79 ? 11.846 -0.852 2.237 1.00 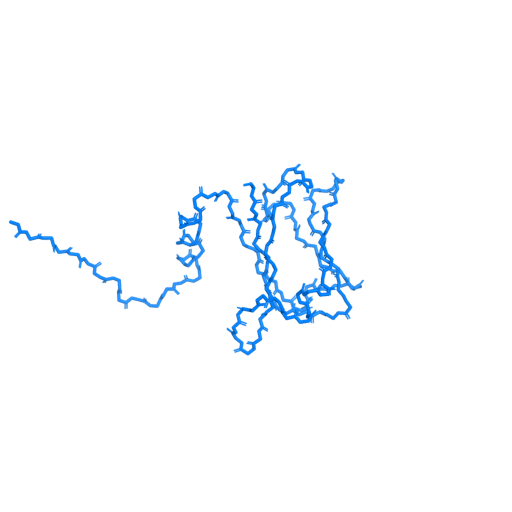96.25 79 GLY A CA 1
ATOM 571 C C . GLY A 1 79 ? 10.620 -0.124 2.788 1.00 96.25 79 GLY A C 1
ATOM 572 O O . GLY A 1 79 ? 10.783 0.896 3.448 1.00 96.25 79 GLY A O 1
ATOM 573 N N . THR A 1 80 ? 9.404 -0.592 2.490 1.00 98.25 80 THR A N 1
ATOM 574 C CA . THR A 1 80 ? 8.178 0.011 3.019 1.00 98.25 80 THR A CA 1
ATOM 575 C C . THR A 1 80 ? 7.701 -0.742 4.258 1.00 98.25 80 THR A C 1
ATOM 577 O O . THR A 1 80 ? 7.425 -1.940 4.193 1.00 98.25 80 THR A O 1
ATOM 580 N N . GLY A 1 81 ? 7.563 -0.035 5.378 1.00 97.88 81 GLY A N 1
ATOM 581 C CA . GLY A 1 81 ? 6.866 -0.531 6.559 1.00 97.88 81 GLY A CA 1
ATOM 582 C C . GLY A 1 81 ? 5.353 -0.487 6.364 1.00 97.88 81 GLY A C 1
ATOM 583 O O . GLY A 1 81 ? 4.837 0.403 5.691 1.00 97.88 81 GLY A O 1
ATOM 584 N N . VAL A 1 82 ? 4.640 -1.440 6.962 1.00 97.94 82 VAL A N 1
ATOM 585 C CA . VAL A 1 82 ? 3.173 -1.492 6.971 1.00 97.94 82 VAL A CA 1
ATOM 586 C C . VAL A 1 82 ? 2.720 -1.651 8.414 1.00 97.94 82 VAL A C 1
ATOM 588 O O . VAL A 1 82 ? 3.118 -2.605 9.080 1.00 97.94 82 VAL A O 1
ATOM 591 N N . SER A 1 83 ? 1.907 -0.719 8.904 1.00 97.50 83 SER A N 1
ATOM 592 C CA . SER A 1 83 ? 1.326 -0.777 10.246 1.00 97.50 83 SER A CA 1
ATOM 593 C C . SER A 1 83 ? -0.172 -0.497 10.218 1.00 97.50 83 SER A C 1
ATOM 595 O O . SER A 1 83 ? -0.675 0.184 9.327 1.00 97.50 83 SER A O 1
ATOM 597 N N . TYR A 1 84 ? -0.887 -1.033 11.203 1.00 97.12 84 TYR A N 1
ATOM 598 C CA . TYR A 1 84 ? -2.300 -0.752 11.436 1.00 97.12 84 TYR A CA 1
ATOM 599 C C . TYR A 1 84 ? -2.441 0.245 12.585 1.00 97.12 84 TYR A C 1
ATOM 601 O O . TYR A 1 84 ? -1.926 0.018 13.679 1.00 97.12 84 TYR A O 1
ATOM 609 N N . GLU A 1 85 ? -3.132 1.351 12.342 1.00 97.06 85 GLU A N 1
ATOM 610 C CA . GLU A 1 85 ? -3.415 2.378 13.338 1.00 97.06 85 GLU A CA 1
ATOM 611 C C . GLU A 1 85 ? -4.757 2.070 14.009 1.00 97.06 85 GLU A C 1
ATOM 613 O O . GLU A 1 85 ? -5.818 2.381 13.472 1.00 97.06 85 GLU A O 1
ATOM 618 N N . ALA A 1 86 ? -4.732 1.465 15.199 1.00 94.25 86 ALA A N 1
ATOM 619 C CA . ALA A 1 86 ? -5.943 0.978 15.868 1.00 94.25 86 ALA A CA 1
ATOM 620 C C . ALA A 1 86 ? -6.974 2.078 16.190 1.00 94.25 86 ALA A C 1
ATOM 622 O O . ALA A 1 86 ? -8.160 1.786 16.324 1.00 94.25 86 ALA A O 1
ATOM 623 N N . SER A 1 87 ? -6.533 3.333 16.316 1.00 95.25 87 SER A N 1
ATOM 624 C CA . SER A 1 87 ? -7.408 4.465 16.636 1.00 95.25 87 SER A CA 1
ATOM 625 C C . SER A 1 87 ? -8.332 4.868 15.480 1.00 95.25 87 SER A C 1
ATOM 627 O O . SER A 1 87 ? -9.484 5.227 15.727 1.00 95.25 87 SER A O 1
ATOM 629 N N . SER A 1 88 ? -7.859 4.792 14.231 1.00 96.12 88 SER A N 1
ATOM 630 C CA . SER A 1 88 ? -8.646 5.119 13.030 1.00 96.12 88 SER A CA 1
ATOM 631 C C . SER A 1 88 ? -9.021 3.900 12.187 1.00 96.12 88 SER A C 1
ATOM 633 O O . SER A 1 88 ? -9.925 3.982 11.358 1.00 96.12 88 SER A O 1
ATOM 635 N N . GLY A 1 89 ? -8.343 2.775 12.399 1.00 95.62 89 GLY A N 1
ATOM 636 C CA . GLY A 1 89 ? -8.419 1.593 11.551 1.00 95.62 89 GLY A CA 1
ATOM 637 C C . GLY A 1 89 ? -7.678 1.739 10.224 1.00 95.62 89 GLY A C 1
ATOM 638 O O . GLY A 1 89 ? -7.855 0.895 9.355 1.00 95.62 89 GLY A O 1
ATOM 639 N N . ASP A 1 90 ? -6.885 2.798 10.042 1.00 97.62 90 ASP A N 1
ATOM 640 C CA . ASP A 1 90 ? -6.116 3.002 8.815 1.00 97.62 90 ASP A CA 1
ATOM 641 C C . ASP A 1 90 ? -4.893 2.087 8.770 1.00 97.62 90 ASP A C 1
ATOM 643 O O . ASP A 1 90 ? -4.257 1.804 9.788 1.00 97.62 90 ASP A O 1
ATOM 647 N N . VAL A 1 91 ? -4.479 1.729 7.559 1.00 98.00 91 VAL A N 1
ATOM 648 C CA . VAL A 1 91 ? -3.160 1.143 7.324 1.00 98.00 91 VAL A CA 1
ATOM 649 C C . VAL A 1 91 ? -2.196 2.241 6.895 1.00 98.00 91 VAL A C 1
ATOM 651 O O . VAL A 1 91 ? -2.444 2.968 5.931 1.00 98.00 91 VAL A O 1
ATOM 654 N N . VAL A 1 92 ? -1.080 2.367 7.607 1.00 98.31 92 VAL A N 1
ATOM 655 C CA . VAL A 1 92 ? -0.031 3.350 7.335 1.00 98.31 92 VAL A CA 1
ATOM 656 C C . VAL A 1 92 ? 1.144 2.650 6.666 1.00 98.31 92 VAL A C 1
ATOM 658 O O . VAL A 1 92 ? 1.729 1.719 7.218 1.00 98.31 92 VAL A O 1
ATOM 661 N N . LEU A 1 93 ? 1.491 3.112 5.468 1.00 98.56 93 LEU A N 1
ATOM 662 C CA . LEU A 1 93 ? 2.718 2.737 4.778 1.00 98.56 93 LEU A CA 1
ATOM 663 C C . LEU A 1 93 ? 3.802 3.760 5.123 1.00 98.56 93 LEU A C 1
ATOM 665 O O . LEU A 1 93 ? 3.539 4.960 5.048 1.00 98.56 93 LEU A O 1
ATOM 669 N N . THR A 1 94 ? 5.008 3.317 5.469 1.00 98.38 94 THR A N 1
ATOM 670 C CA . THR A 1 94 ? 6.158 4.200 5.734 1.00 98.38 94 THR A CA 1
ATOM 671 C C . THR A 1 94 ? 7.323 3.856 4.821 1.00 98.38 94 THR A C 1
ATOM 673 O O . THR A 1 94 ? 7.680 2.693 4.690 1.00 98.38 94 THR A O 1
ATOM 676 N N . SER A 1 95 ? 7.914 4.848 4.159 1.00 96.88 95 SER A N 1
ATOM 677 C CA . SER A 1 95 ? 9.036 4.636 3.240 1.00 96.88 95 SER A CA 1
ATOM 678 C C . SER A 1 95 ? 9.875 5.902 3.097 1.00 96.88 95 SER A C 1
ATOM 680 O O . SER A 1 95 ? 9.339 7.011 3.094 1.00 96.88 95 SER A O 1
ATOM 682 N N . ASP A 1 96 ? 11.183 5.730 2.906 1.00 94.19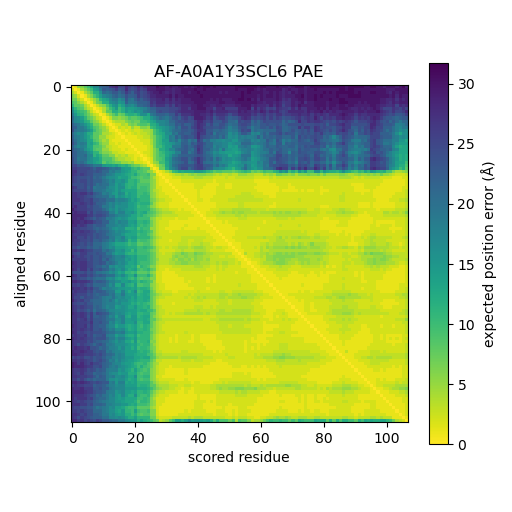 96 ASP A N 1
ATOM 683 C CA . ASP A 1 96 ? 12.117 6.832 2.644 1.00 94.19 96 ASP A CA 1
ATOM 684 C C . ASP A 1 96 ? 12.026 7.364 1.204 1.00 94.19 96 ASP A C 1
ATOM 686 O O . ASP A 1 96 ? 12.568 8.425 0.892 1.00 94.19 96 ASP A O 1
ATOM 690 N N . ALA A 1 97 ? 11.341 6.645 0.309 1.00 92.88 97 ALA A N 1
ATOM 691 C CA . ALA A 1 97 ? 11.182 7.038 -1.083 1.00 92.88 97 ALA A CA 1
ATOM 692 C C . ALA A 1 97 ? 9.733 6.850 -1.547 1.00 92.88 97 ALA A C 1
ATOM 694 O O . ALA A 1 97 ? 9.289 5.713 -1.661 1.00 92.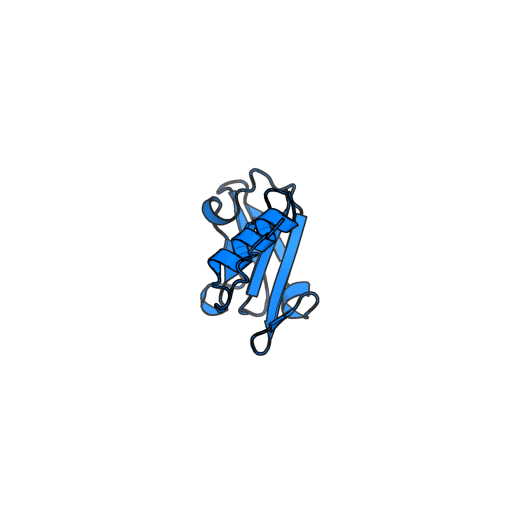88 97 ALA A O 1
ATOM 695 N N . PRO A 1 98 ? 8.998 7.930 -1.863 1.00 95.44 98 PRO A N 1
ATOM 696 C CA . PRO A 1 98 ? 7.672 7.841 -2.468 1.00 95.44 98 PRO A CA 1
ATOM 697 C C . PRO A 1 98 ? 7.681 7.126 -3.824 1.00 95.44 98 PRO A C 1
ATOM 699 O O . PRO A 1 98 ? 8.561 7.362 -4.653 1.00 95.44 98 PRO A O 1
ATOM 702 N N . TYR A 1 99 ? 6.668 6.300 -4.082 1.00 97.25 99 TYR A N 1
ATOM 703 C CA . TYR A 1 99 ? 6.500 5.596 -5.355 1.00 97.25 99 TYR A CA 1
ATOM 704 C C . TYR A 1 99 ? 5.028 5.345 -5.686 1.00 97.25 99 TYR A C 1
ATOM 706 O O . TYR A 1 99 ? 4.160 5.344 -4.809 1.00 97.25 99 TYR A O 1
ATOM 714 N N . ASP A 1 100 ? 4.766 5.112 -6.969 1.00 98.06 100 ASP A N 1
ATOM 715 C CA . ASP A 1 100 ? 3.473 4.647 -7.466 1.00 98.06 100 ASP A CA 1
ATOM 716 C C . ASP A 1 100 ? 3.371 3.133 -7.269 1.00 98.06 100 ASP A C 1
ATOM 718 O O . ASP A 1 100 ? 4.325 2.400 -7.538 1.00 98.06 100 ASP A O 1
ATOM 722 N N . GLY A 1 101 ? 2.233 2.617 -6.825 1.00 97.50 101 GLY A N 1
ATOM 723 C CA . GLY A 1 101 ? 2.141 1.204 -6.489 1.00 97.50 101 GLY A CA 1
ATOM 724 C C . GLY A 1 101 ? 0.758 0.739 -6.083 1.00 97.50 101 GLY A C 1
ATOM 725 O O . GLY A 1 101 ? -0.256 1.376 -6.358 1.00 97.50 101 GLY A O 1
ATOM 726 N N . SER A 1 102 ? 0.734 -0.425 -5.446 1.00 97.81 102 SER A N 1
ATOM 727 C CA . SER A 1 102 ? -0.479 -1.023 -4.907 1.00 97.81 102 SER A CA 1
ATOM 728 C C . SER A 1 102 ? -0.170 -1.899 -3.703 1.00 97.81 102 SER A C 1
ATOM 730 O O . SER A 1 102 ? 0.863 -2.576 -3.681 1.00 97.81 102 SER A O 1
ATOM 732 N N . ILE A 1 103 ? -1.111 -1.972 -2.770 1.00 97.38 103 ILE A N 1
ATOM 733 C CA . ILE A 1 103 ? -1.140 -2.963 -1.696 1.00 97.38 103 ILE A CA 1
ATOM 734 C C . ILE A 1 103 ? -2.374 -3.852 -1.860 1.00 97.38 103 ILE A C 1
ATOM 736 O O . ILE A 1 103 ? -3.477 -3.348 -2.054 1.00 97.38 103 ILE A O 1
ATOM 740 N N . THR A 1 104 ? -2.190 -5.167 -1.787 1.00 95.00 104 THR A N 1
ATOM 741 C CA . THR A 1 104 ? -3.279 -6.148 -1.725 1.00 95.00 104 THR A CA 1
ATOM 742 C C . THR A 1 104 ? -3.358 -6.706 -0.315 1.00 95.00 104 THR A C 1
ATOM 744 O O . THR A 1 104 ? -2.400 -7.321 0.143 1.00 95.00 104 THR A O 1
ATOM 747 N N . PHE A 1 105 ? -4.485 -6.502 0.357 1.00 93.25 105 PHE A N 1
ATOM 748 C CA . PHE A 1 105 ? -4.804 -7.054 1.672 1.00 93.25 105 PHE A CA 1
ATOM 749 C C . PHE A 1 105 ? -5.388 -8.455 1.539 1.00 93.25 105 PHE A C 1
ATOM 751 O O . PHE A 1 105 ? -6.075 -8.733 0.559 1.00 93.25 105 PHE A O 1
ATOM 758 N N . ILE A 1 106 ? -5.125 -9.322 2.514 1.00 89.00 106 ILE A N 1
ATOM 759 C CA . ILE A 1 106 ? -5.595 -10.709 2.575 1.00 89.00 106 ILE A CA 1
ATOM 760 C C . ILE A 1 106 ? -6.067 -10.971 4.010 1.00 89.00 106 ILE A C 1
ATOM 762 O O . ILE A 1 106 ? -5.270 -10.874 4.943 1.00 89.00 106 ILE A O 1
ATOM 766 N N . SER A 1 107 ? -7.358 -11.272 4.166 1.00 76.25 107 SER A N 1
ATOM 767 C CA . SER A 1 107 ? -8.005 -11.641 5.435 1.00 76.25 107 SER A CA 1
ATOM 768 C C . SER A 1 107 ? -7.925 -13.134 5.712 1.00 76.25 107 SER A C 1
ATOM 770 O O . SER A 1 107 ? -8.199 -13.881 4.740 1.00 76.25 107 SER A O 1
#

Secondary structure (DSSP, 8-state):
---------SPPPHHHHHHHHHHHH-S--EEEEE-GGG-BTTEEEE-HHHH---SS--EEEEEEEETTEEESS-HHHHT-EEEEETTTTEEEEE-SS---EEEEEE-

Sequence (107 aa):
MNETGEGYNGAFTGPQIDEAIGKALGSGARTVSFTSSQWSGGALRIQAANHGMQSDTFGFVLRHLVSGVLKSGTWAAMGTGVSYEASSGDVVLTSDAPYDGSITFIS

Foldseek 3Di:
DDPPPPDDPDDQDPVNVQVVVCVVVVFLKFKDWDFLVQDDPQKHKDACVRGVDQDFPKDKFWFFQDPNDTDGPPPFNVQWDWGADNVRRIIMIGHPGRGTIMMMIGD

Solvent-accessible surface area (backbone atoms only — not comparable to full-atom values): 6385 Å² total; per-residue (Å²): 139,81,85,81,77,81,74,86,89,68,84,79,47,71,70,56,50,53,51,51,49,34,61,72,64,75,44,78,45,30,71,44,75,51,47,37,84,66,44,54,97,49,32,32,77,47,51,32,92,66,52,74,58,92,64,78,80,62,48,75,48,53,24,32,51,55,96,91,40,79,34,61,82,38,70,64,38,68,56,39,48,78,46,62,40,84,91,75,44,24,38,38,38,34,32,97,60,72,55,36,30,36,40,33,37,36,106

Mean predicted aligned error: 9.88 Å

Nearest PDB structures (foldseek):
  6jri-assembly2_E  TM=4.629E-01  e=4.366E-01  Vicugna pacos
  8k2w-assembly1_N  TM=3.891E-01  e=5.219E-01  Lama glama
  5awn-assembly1_H  TM=3.941E-01  e=8.915E-01  Homo sapiens
  7wsi-assembly1_H  TM=4.054E-01  e=1.435E+00  Mus musculus
  6e3h-assembly1_H  TM=3.861E-01  e=1.523E+00  Homo sapiens